Protein AF-W7YIX6-F1 (afdb_monomer_lite)

Foldseek 3Di:
DVVVVVVVVVVVVVVVVVVVVVPPDPVDPDQLLVVLCVVAPVVQEDQCCHDQDGHLVVVCVVCVPPLVVQLVCQQPNADPDPVHDGDDHDVVDDPVSSVSNSVVSNVD

Sequence (108 aa):
MMAERTARHGEMVRQATLEAQSGMGVQSDLPPGEALFKQYCTVCHRITERLVGPPVTEMIEVYADDFNGFKQWVRKPGRKRMDYPAMTGFPQLTDEELKDLGNYIFEQ

Organism: NCBI:txid869213

pLDDT: mean 89.85, std 12.14, range [48.09, 98.19]

Secondary structure (DSSP, 8-state):
-HHHHHHHHHHHHHHHHHHHHHT-----SS-HHHHHHHHHTTTT--SSS-SSS--HHHHHHHTTT-HHHHHHHHHS-----TTSPPPPP-TTS-HHHHHHHHHHHHT-

Radius of gyration: 20.97 Å; chains: 1; bounding box: 35×58×51 Å

InterPro domains:
  IPR009056 Cytochrome c-like domain [PF00034] (33-105)
  IPR009056 Cytochrome c-like domain [PS51007] (28-108)
  IPR036909 Cytochrome c-like domain superfamily [G3DSA:1.10.760.10] (2-108)
  IPR036909 Cytochrome c-like domain superfamily [SSF46626] (33-107)

Structure (mmCIF, N/CA/C/O backbone):
data_AF-W7YIX6-F1
#
_entry.id   AF-W7YIX6-F1
#
loop_
_atom_site.group_PDB
_atom_site.id
_atom_site.type_symbol
_atom_site.label_atom_id
_atom_site.label_alt_id
_atom_site.label_comp_id
_atom_site.label_asym_id
_atom_site.label_entity_id
_atom_site.label_seq_id
_atom_site.pdbx_PDB_ins_code
_atom_site.Cartn_x
_atom_site.Cartn_y
_atom_site.Cartn_z
_atom_site.occupancy
_atom_site.B_iso_or_equiv
_atom_site.auth_seq_id
_atom_site.auth_comp_id
_atom_site.auth_asym_id
_atom_site.auth_atom_id
_atom_site.pdbx_PDB_model_num
ATOM 1 N N . MET A 1 1 ? -12.186 40.870 36.848 1.00 70.50 1 MET A N 1
ATOM 2 C CA . MET A 1 1 ? -11.003 40.556 37.694 1.00 70.50 1 MET A CA 1
ATOM 3 C C . MET A 1 1 ? -10.141 39.463 37.055 1.00 70.50 1 MET A C 1
ATOM 5 O O . MET A 1 1 ? -10.603 38.817 36.122 1.00 70.50 1 MET A O 1
ATOM 9 N N . MET A 1 2 ? -8.891 39.252 37.499 1.00 72.62 2 MET A N 1
ATOM 10 C CA . MET A 1 2 ? -7.980 38.266 36.875 1.00 72.62 2 MET A CA 1
ATOM 11 C C . MET A 1 2 ? -8.537 36.834 36.898 1.00 72.62 2 MET A C 1
ATOM 13 O O . MET A 1 2 ? -8.437 36.134 35.896 1.00 72.62 2 MET A O 1
ATOM 17 N N . ALA A 1 3 ? -9.240 36.455 37.969 1.00 76.31 3 ALA A N 1
ATOM 18 C CA . ALA A 1 3 ? -9.897 35.151 38.094 1.00 76.31 3 ALA A CA 1
ATOM 19 C C . ALA A 1 3 ? -10.899 34.853 36.955 1.00 76.31 3 ALA A C 1
ATOM 21 O O . ALA A 1 3 ? -10.897 33.766 36.386 1.00 76.31 3 ALA A O 1
ATOM 22 N N . GLU A 1 4 ? -11.699 35.841 36.544 1.00 77.00 4 GLU A N 1
ATOM 23 C CA . GLU A 1 4 ? -12.685 35.691 35.459 1.00 77.00 4 GLU A CA 1
ATOM 24 C C . GLU A 1 4 ? -12.033 35.593 34.073 1.00 77.00 4 GLU A C 1
ATOM 26 O O . GLU A 1 4 ? -12.612 35.048 33.134 1.00 77.00 4 GLU A O 1
ATOM 31 N N . ARG A 1 5 ? -10.835 36.165 33.901 1.00 79.88 5 ARG A N 1
ATOM 32 C CA . ARG A 1 5 ? -10.077 36.049 32.645 1.00 79.88 5 ARG A CA 1
ATOM 33 C C . ARG A 1 5 ? -9.468 34.655 32.524 1.00 79.88 5 ARG A C 1
ATOM 35 O O . ARG A 1 5 ? -9.561 34.061 31.456 1.00 79.88 5 ARG A O 1
ATOM 42 N N . THR A 1 6 ? -8.939 34.118 33.622 1.00 86.31 6 THR A N 1
ATOM 43 C CA . THR A 1 6 ? -8.412 32.748 33.679 1.00 86.31 6 THR A CA 1
ATOM 44 C C . THR A 1 6 ? -9.506 31.712 33.429 1.00 86.31 6 THR A C 1
ATOM 46 O O . THR A 1 6 ? -9.300 30.799 32.635 1.00 86.31 6 THR A O 1
ATOM 49 N N . ALA A 1 7 ? -10.692 31.883 34.024 1.00 87.56 7 ALA A N 1
ATOM 50 C CA . ALA A 1 7 ? -11.822 30.978 33.807 1.00 87.56 7 ALA A CA 1
ATOM 51 C C . ALA A 1 7 ? -12.268 30.946 32.334 1.00 87.56 7 ALA A C 1
ATOM 53 O O . ALA A 1 7 ? -12.364 29.874 31.739 1.00 87.56 7 ALA A O 1
ATOM 54 N N . ARG A 1 8 ? -12.438 32.124 31.714 1.00 87.44 8 ARG A N 1
ATOM 55 C CA . ARG A 1 8 ? -12.791 32.233 30.287 1.00 87.44 8 ARG A CA 1
ATOM 56 C C . ARG A 1 8 ? -11.726 31.642 29.370 1.00 87.44 8 ARG A C 1
ATOM 58 O O . ARG A 1 8 ? -12.061 30.990 28.390 1.00 87.44 8 ARG A O 1
ATOM 65 N N . HIS A 1 9 ? -10.448 31.841 29.685 1.00 85.69 9 HIS A N 1
ATOM 66 C CA . HIS A 1 9 ? -9.367 31.243 28.906 1.00 85.69 9 HIS A CA 1
ATOM 67 C C . HIS A 1 9 ? -9.378 29.711 28.988 1.00 85.69 9 HIS A C 1
ATOM 69 O O . HIS A 1 9 ? -9.271 29.051 27.959 1.00 85.69 9 HIS A O 1
ATOM 75 N N . GLY A 1 10 ? -9.589 29.142 30.179 1.00 91.69 10 GLY A N 1
ATOM 76 C CA . GLY A 1 10 ? -9.691 27.691 30.353 1.00 91.69 10 GLY A CA 1
ATOM 77 C C . GLY A 1 10 ? -10.859 27.068 29.582 1.00 91.69 10 GLY A C 1
ATOM 78 O O . GLY A 1 10 ? -10.736 25.961 29.063 1.00 91.69 10 GLY A O 1
ATOM 79 N N . GLU A 1 11 ? -11.977 27.782 29.461 1.00 90.56 11 GLU A N 1
ATOM 80 C CA . GLU A 1 11 ? -13.125 27.342 28.666 1.00 90.56 11 GLU A CA 1
ATOM 81 C C . GLU A 1 11 ? -12.863 27.405 27.158 1.00 90.56 11 GLU A C 1
ATOM 83 O O . GLU A 1 11 ? -13.139 26.432 26.462 1.00 90.56 11 GLU A O 1
ATOM 88 N N . MET A 1 12 ? -12.232 28.477 26.669 1.00 88.38 12 MET A N 1
ATOM 89 C CA . MET A 1 12 ? -11.830 28.582 25.260 1.00 88.38 12 MET A CA 1
ATOM 90 C C . MET A 1 12 ? -10.838 27.484 24.859 1.00 88.38 12 MET A C 1
ATOM 92 O O . MET A 1 12 ? -10.974 26.893 23.792 1.00 88.38 12 MET A O 1
ATOM 96 N N . VAL A 1 13 ? -9.865 27.166 25.720 1.00 90.44 13 VAL A N 1
ATOM 97 C CA . VAL A 1 13 ? -8.899 26.082 25.468 1.00 90.44 13 VAL A CA 1
ATOM 98 C C . VAL A 1 13 ? -9.596 24.723 25.431 1.00 90.44 13 VAL A C 1
ATOM 100 O O . VAL A 1 13 ? -9.304 23.904 24.560 1.00 90.44 13 VAL A O 1
ATOM 103 N N . ARG A 1 14 ? -10.543 24.475 26.342 1.00 87.50 14 ARG A N 1
ATOM 104 C CA . ARG A 1 14 ? -11.329 23.235 26.350 1.00 87.50 14 ARG A CA 1
ATOM 105 C C . ARG A 1 14 ? -12.161 23.099 25.078 1.00 87.50 14 ARG A C 1
ATOM 107 O O . ARG A 1 14 ? -12.143 22.038 24.466 1.00 87.50 14 ARG A O 1
ATOM 114 N N . GLN A 1 15 ? -12.828 24.173 24.668 1.00 84.00 15 GLN A N 1
ATOM 115 C CA . GLN A 1 15 ? -13.645 24.201 23.460 1.00 84.00 15 GLN A CA 1
ATOM 116 C C . GLN A 1 15 ? -12.798 23.932 22.208 1.00 84.00 15 GLN A C 1
ATOM 118 O O . GLN A 1 15 ? -13.108 23.020 21.450 1.00 84.00 15 GLN A O 1
ATOM 123 N N . ALA A 1 16 ? -11.663 24.621 22.065 1.00 82.19 16 ALA A N 1
ATOM 124 C CA . ALA A 1 16 ? -10.723 24.392 20.969 1.00 82.19 16 ALA A CA 1
ATOM 125 C C . ALA A 1 16 ? -10.159 22.958 20.959 1.00 82.19 16 ALA A C 1
ATOM 127 O O . ALA A 1 16 ? -9.917 22.388 19.899 1.00 82.19 16 ALA A O 1
ATOM 128 N N . THR A 1 17 ? -9.973 22.347 22.133 1.00 81.38 17 THR A N 1
ATOM 129 C CA . THR A 1 17 ? -9.521 20.952 22.248 1.00 81.38 17 THR A CA 1
ATOM 130 C C . THR A 1 17 ? -10.599 19.971 21.779 1.00 81.38 17 THR A C 1
ATOM 132 O O . THR A 1 17 ? -10.287 19.021 21.064 1.00 81.38 17 THR A O 1
ATOM 135 N N . LEU A 1 18 ? -11.864 20.208 22.139 1.00 78.75 18 LEU A N 1
ATOM 136 C CA . LEU A 1 18 ? -13.001 19.404 21.679 1.00 78.75 18 LEU A CA 1
ATOM 137 C C . LEU A 1 18 ? -13.205 19.538 20.162 1.00 78.75 18 LEU A C 1
ATOM 139 O O . LEU A 1 18 ? -13.437 18.541 19.482 1.00 78.75 18 LEU A O 1
ATOM 143 N N . GLU A 1 19 ? -13.058 20.746 19.619 1.00 77.12 19 GLU A N 1
ATOM 144 C CA . GLU A 1 19 ? -13.134 21.018 18.179 1.00 77.12 19 GLU A CA 1
ATOM 145 C C . GLU A 1 19 ? -11.984 20.352 17.412 1.00 77.12 19 GLU A C 1
ATOM 147 O O . GLU A 1 19 ? -12.222 19.708 16.391 1.00 77.12 19 GLU A O 1
ATOM 152 N N . ALA A 1 20 ? -10.755 20.410 17.934 1.00 70.81 20 ALA A N 1
ATOM 153 C CA . ALA A 1 20 ? -9.610 19.718 17.346 1.00 70.81 20 ALA A CA 1
ATOM 154 C C . ALA A 1 20 ? -9.799 18.192 17.341 1.00 70.81 20 ALA A C 1
ATOM 156 O O . ALA A 1 20 ? -9.520 17.541 16.338 1.00 70.81 20 ALA A O 1
ATOM 157 N N . GLN A 1 21 ? -10.335 17.620 18.423 1.00 64.69 21 GLN A N 1
ATOM 158 C CA . GLN A 1 21 ? -10.656 16.190 18.492 1.00 64.69 21 GLN A CA 1
ATOM 159 C C . GLN A 1 21 ? -11.798 15.802 17.541 1.00 64.69 21 GLN A C 1
ATOM 161 O O . GLN A 1 21 ? -11.775 14.714 16.972 1.00 64.69 21 GLN A O 1
ATOM 166 N N . SER A 1 22 ? -12.757 16.704 17.317 1.00 60.69 22 SER A N 1
ATOM 167 C CA . SER A 1 22 ? -13.879 16.492 16.391 1.00 60.69 22 SER A CA 1
ATOM 168 C C . SER A 1 22 ? -13.479 16.649 14.916 1.00 60.69 22 SER A C 1
ATOM 170 O O . SER A 1 22 ? -14.139 16.095 14.043 1.00 60.69 22 SER A O 1
ATOM 172 N N . GLY A 1 23 ? -12.394 17.376 14.628 1.00 52.16 23 GLY A N 1
ATOM 173 C CA . GLY A 1 23 ? -11.865 17.607 13.278 1.00 52.16 23 GLY A CA 1
ATOM 174 C C . GLY A 1 23 ? -10.793 16.612 12.812 1.00 52.16 23 GLY A C 1
ATOM 175 O O . GLY A 1 23 ? -10.332 16.710 11.678 1.00 52.16 23 GLY A O 1
ATOM 176 N N . MET A 1 24 ? -10.379 15.660 13.657 1.00 48.09 24 MET A N 1
ATOM 177 C CA . MET A 1 24 ? -9.307 14.697 13.346 1.00 48.09 24 MET A CA 1
ATOM 178 C C . MET A 1 24 ? -9.784 13.393 12.686 1.00 48.09 24 MET A C 1
ATOM 180 O O . MET A 1 24 ? -8.974 12.505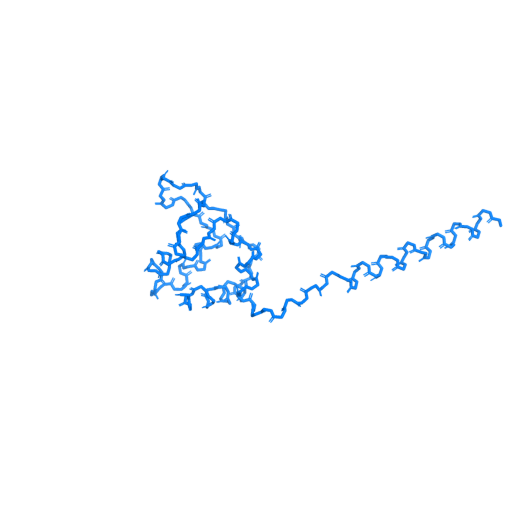 12.429 1.00 48.09 24 MET A O 1
ATOM 184 N N . GLY A 1 25 ? -11.070 13.278 12.361 1.00 52.00 25 GLY A N 1
ATOM 185 C CA . GLY A 1 25 ? -11.603 12.182 11.558 1.00 52.00 25 GLY A CA 1
ATOM 186 C C . GLY A 1 25 ? -11.860 12.624 10.124 1.00 52.00 25 GLY A C 1
ATOM 187 O O . GLY A 1 25 ? -13.017 12.782 9.748 1.00 52.00 25 GLY A O 1
ATOM 188 N N . VAL A 1 26 ? -10.817 12.803 9.304 1.00 50.34 26 VAL A N 1
ATOM 189 C CA . VAL A 1 26 ? -11.019 12.688 7.850 1.00 50.34 26 VAL A CA 1
ATOM 190 C C . VAL A 1 26 ? -11.310 11.217 7.598 1.00 50.34 26 VAL A C 1
ATOM 192 O O . VAL A 1 26 ? -10.407 10.410 7.393 1.00 50.34 26 VAL A O 1
ATOM 195 N N . GLN A 1 27 ? -12.583 10.853 7.698 1.00 51.78 27 GLN A N 1
ATOM 196 C CA . GLN A 1 27 ? -13.072 9.611 7.141 1.00 51.78 27 GLN A CA 1
ATOM 197 C C . GLN A 1 27 ? -12.911 9.785 5.632 1.00 51.78 27 GLN A C 1
ATOM 199 O O . GLN A 1 27 ? -13.630 10.560 5.007 1.00 51.78 27 GLN A O 1
ATOM 204 N N . SER A 1 28 ? -11.857 9.200 5.067 1.00 55.56 28 SER A N 1
ATOM 205 C CA . SER A 1 28 ? -11.676 9.226 3.625 1.00 55.56 28 SER A CA 1
ATOM 206 C C . SER A 1 28 ? -12.858 8.494 2.999 1.00 55.56 28 SER A C 1
ATOM 208 O O . SER A 1 28 ? -13.089 7.342 3.353 1.00 55.56 28 SER A O 1
ATOM 210 N N . ASP A 1 29 ? -13.536 9.100 2.024 1.00 74.06 29 ASP A N 1
ATOM 211 C CA . ASP A 1 29 ? -14.527 8.405 1.177 1.00 74.06 29 ASP A CA 1
ATOM 212 C C . ASP A 1 29 ? -13.904 7.262 0.345 1.00 74.06 29 ASP A C 1
ATOM 214 O O . ASP A 1 29 ? -14.578 6.584 -0.427 1.00 74.06 29 ASP A O 1
ATOM 218 N N . LEU A 1 30 ? -12.590 7.068 0.466 1.00 75.94 30 LEU A N 1
ATOM 219 C CA . LEU A 1 30 ? -11.842 6.025 -0.206 1.00 75.94 30 LEU A CA 1
ATOM 220 C C . LEU A 1 30 ? -12.087 4.662 0.451 1.00 75.94 30 LEU A C 1
ATOM 222 O O . LEU A 1 30 ? -12.168 4.581 1.682 1.00 75.94 30 LEU A O 1
ATOM 226 N N . PRO A 1 31 ? -12.107 3.578 -0.343 1.00 86.94 31 PRO A N 1
ATOM 227 C CA . PRO A 1 31 ? -12.065 2.224 0.186 1.00 86.94 31 PRO A CA 1
ATOM 228 C C . PRO A 1 31 ? -10.899 2.048 1.179 1.00 86.94 31 PRO A C 1
ATOM 230 O O . PRO A 1 31 ? -9.817 2.600 0.940 1.00 86.94 31 PRO A O 1
ATOM 233 N N . PRO A 1 32 ? -11.063 1.257 2.259 1.00 91.38 32 PRO A N 1
ATOM 234 C CA . PRO A 1 32 ? -10.054 1.129 3.315 1.00 91.38 32 PRO A CA 1
ATOM 235 C C . PRO A 1 32 ? -8.642 0.804 2.801 1.00 91.38 32 PRO A C 1
ATOM 237 O O . PRO A 1 32 ? -7.672 1.452 3.192 1.00 91.38 32 PRO A O 1
ATOM 240 N N . GLY A 1 33 ? -8.519 -0.136 1.858 1.00 95.81 33 GLY A N 1
ATOM 241 C CA . GLY A 1 33 ? -7.232 -0.514 1.264 1.00 95.81 33 GLY A CA 1
ATOM 242 C C . GLY A 1 33 ? -6.556 0.606 0.466 1.00 95.81 33 GLY A C 1
ATOM 243 O O . GLY A 1 33 ? -5.344 0.797 0.573 1.00 95.81 33 GLY A O 1
ATOM 244 N N . GLU A 1 34 ? -7.335 1.394 -0.280 1.00 96.19 34 GLU A N 1
ATOM 245 C CA . GLU A 1 34 ? -6.820 2.535 -1.045 1.00 96.19 34 GLU A CA 1
ATOM 246 C C . GLU A 1 34 ? -6.315 3.641 -0.112 1.00 96.19 34 GLU A C 1
ATOM 248 O O . GLU A 1 34 ? -5.246 4.218 -0.338 1.00 96.19 34 GLU A O 1
ATOM 253 N N . ALA A 1 35 ? -7.067 3.922 0.956 1.00 96.06 35 ALA A N 1
ATOM 254 C CA . ALA A 1 35 ? -6.684 4.901 1.965 1.00 96.06 35 ALA A CA 1
ATOM 255 C C . ALA A 1 35 ? -5.350 4.520 2.626 1.00 96.06 35 ALA A C 1
ATOM 257 O O . ALA A 1 35 ? -4.434 5.345 2.689 1.00 96.06 35 ALA A O 1
ATOM 258 N N . LEU A 1 36 ? -5.202 3.251 3.023 1.00 96.88 36 LEU A N 1
ATOM 259 C CA . LEU A 1 36 ? -3.963 2.712 3.589 1.00 96.88 36 LEU A CA 1
ATOM 260 C C . LEU A 1 36 ? -2.793 2.817 2.604 1.00 96.88 36 LEU A C 1
ATOM 262 O O . LEU A 1 36 ? -1.711 3.285 2.972 1.00 96.88 36 LEU A O 1
ATOM 266 N N . PHE A 1 37 ? -2.999 2.439 1.339 1.00 97.38 37 PHE A N 1
ATOM 267 C CA . PHE A 1 37 ? -1.955 2.525 0.319 1.00 97.38 37 PHE A CA 1
ATOM 268 C C . PHE A 1 37 ? -1.487 3.970 0.108 1.00 97.38 37 PHE A C 1
ATOM 270 O O . PHE A 1 37 ? -0.283 4.251 0.083 1.00 97.38 37 PHE A O 1
ATOM 277 N N . LYS A 1 38 ? -2.429 4.915 0.012 1.00 96.38 38 LYS A N 1
ATOM 278 C CA . LYS A 1 38 ? -2.124 6.345 -0.112 1.00 96.38 38 LYS A CA 1
ATOM 279 C C . LYS A 1 38 ? -1.361 6.869 1.094 1.00 96.38 38 LYS A C 1
ATOM 281 O O . LYS A 1 38 ? -0.357 7.552 0.904 1.00 96.38 38 LYS A O 1
ATOM 286 N N . GLN A 1 39 ? -1.795 6.514 2.299 1.00 96.06 39 GLN A N 1
ATOM 287 C CA . GLN A 1 39 ? -1.196 6.982 3.543 1.00 96.06 39 GLN A CA 1
ATOM 288 C C . GLN A 1 39 ? 0.234 6.467 3.750 1.00 96.06 39 GLN A C 1
ATOM 290 O O . GLN A 1 39 ? 1.089 7.224 4.209 1.00 96.06 39 GLN A O 1
ATOM 295 N N . TYR A 1 40 ? 0.502 5.201 3.419 1.00 96.81 40 TYR A N 1
ATOM 296 C CA . TYR A 1 40 ? 1.741 4.534 3.829 1.00 96.81 40 TYR A CA 1
ATOM 297 C C . TYR A 1 40 ? 2.700 4.183 2.688 1.00 96.81 40 TYR A C 1
ATOM 299 O O . TYR A 1 40 ? 3.906 4.082 2.919 1.00 96.81 40 TYR A O 1
ATOM 307 N N . CYS A 1 41 ? 2.210 3.981 1.464 1.00 97.25 41 CYS A N 1
ATOM 308 C CA . CYS A 1 41 ? 2.987 3.317 0.413 1.00 97.25 41 CYS A CA 1
ATOM 309 C C . CYS A 1 41 ? 3.412 4.264 -0.717 1.00 97.25 41 CYS A C 1
ATOM 311 O O . CYS A 1 41 ? 4.519 4.136 -1.246 1.00 97.25 41 CYS A O 1
ATOM 313 N N . THR A 1 42 ? 2.565 5.236 -1.074 1.00 97.38 42 THR A N 1
ATOM 314 C CA . THR A 1 42 ? 2.741 6.068 -2.286 1.00 97.38 42 THR A CA 1
ATOM 315 C C . THR A 1 42 ? 3.956 6.996 -2.277 1.00 97.38 42 THR A C 1
ATOM 317 O O . THR A 1 42 ? 4.385 7.456 -3.337 1.00 97.38 42 THR A O 1
ATOM 320 N N . VAL A 1 43 ? 4.531 7.260 -1.101 1.00 96.81 43 VAL A N 1
ATOM 321 C CA . VAL A 1 43 ? 5.787 8.013 -0.960 1.00 96.81 43 VAL A CA 1
ATOM 322 C C . VAL A 1 43 ? 6.952 7.263 -1.610 1.00 96.81 43 VAL A C 1
ATOM 324 O O . VAL A 1 43 ? 7.845 7.887 -2.178 1.00 96.81 43 VAL A O 1
ATOM 327 N N . CYS A 1 44 ? 6.936 5.929 -1.552 1.00 97.44 44 CYS A N 1
ATOM 328 C CA . CYS A 1 44 ? 8.037 5.096 -2.028 1.00 97.44 44 CYS A CA 1
ATOM 329 C C . CYS A 1 44 ? 7.684 4.279 -3.272 1.00 97.44 44 CYS A C 1
ATOM 331 O O . CYS A 1 44 ? 8.576 3.998 -4.074 1.00 97.44 44 CYS A O 1
ATOM 333 N N . HIS A 1 45 ? 6.419 3.893 -3.429 1.00 97.69 45 HIS A N 1
ATOM 334 C CA . HIS A 1 45 ? 5.960 2.988 -4.476 1.00 97.69 45 HIS A CA 1
ATOM 335 C C . HIS A 1 45 ? 4.986 3.665 -5.437 1.00 97.69 45 HIS A C 1
ATOM 337 O O . HIS A 1 45 ? 4.093 4.417 -5.039 1.00 97.69 45 HIS A O 1
ATOM 343 N N . ARG A 1 46 ? 5.136 3.334 -6.717 1.00 97.56 46 ARG A N 1
ATOM 344 C CA . ARG A 1 46 ? 4.162 3.605 -7.776 1.00 97.56 46 ARG A CA 1
ATOM 345 C C . ARG A 1 46 ? 3.646 2.279 -8.311 1.00 97.56 46 ARG A C 1
ATOM 347 O O . ARG A 1 46 ? 4.288 1.251 -8.115 1.00 97.56 46 ARG A O 1
ATOM 354 N N . ILE A 1 47 ? 2.495 2.303 -8.979 1.00 96.19 47 ILE A N 1
ATOM 355 C CA . ILE A 1 47 ? 1.876 1.070 -9.476 1.00 96.19 47 ILE A CA 1
ATOM 356 C C . ILE A 1 47 ? 2.775 0.405 -10.523 1.00 96.19 47 ILE A C 1
ATOM 358 O O . ILE A 1 47 ? 3.206 -0.724 -10.317 1.00 96.19 47 ILE A O 1
ATOM 362 N N . THR A 1 48 ? 3.139 1.133 -11.580 1.00 96.62 48 THR A N 1
ATOM 363 C CA . THR A 1 48 ? 3.807 0.573 -12.768 1.00 96.62 48 THR A CA 1
ATOM 364 C C . THR A 1 48 ? 5.252 1.029 -12.966 1.00 96.62 48 THR A C 1
ATOM 366 O O . THR A 1 48 ? 5.918 0.570 -13.889 1.00 96.62 48 THR A O 1
ATOM 369 N N . GLU A 1 49 ? 5.752 1.948 -12.142 1.00 96.75 49 GLU A N 1
ATOM 370 C CA . GLU A 1 49 ? 7.070 2.561 -12.327 1.00 96.75 49 GLU A CA 1
ATOM 371 C C . GLU A 1 49 ? 7.929 2.489 -11.064 1.00 96.75 49 GLU A C 1
ATOM 373 O O . GLU A 1 49 ? 7.446 2.386 -9.934 1.00 96.75 49 GLU A O 1
ATOM 378 N N . ARG A 1 50 ? 9.245 2.541 -11.264 1.00 96.44 50 ARG A N 1
ATOM 379 C CA . ARG A 1 50 ? 10.205 2.649 -10.170 1.00 96.44 50 ARG A CA 1
ATOM 380 C C . ARG A 1 50 ? 10.170 4.068 -9.605 1.00 96.44 50 ARG A C 1
ATOM 382 O O . ARG A 1 50 ? 10.266 5.029 -10.360 1.00 96.44 50 ARG A O 1
ATOM 389 N N . LEU A 1 51 ? 10.141 4.183 -8.277 1.00 96.56 51 LEU A N 1
ATOM 390 C CA . LEU A 1 51 ? 10.301 5.457 -7.570 1.00 96.56 51 LEU A CA 1
ATOM 391 C C . LEU A 1 51 ? 11.455 5.364 -6.564 1.00 96.56 51 LEU A C 1
ATOM 393 O O . LEU A 1 51 ? 12.612 5.560 -6.928 1.00 96.56 51 LEU A O 1
ATOM 397 N N . VAL A 1 52 ? 11.155 5.013 -5.313 1.00 96.62 52 VAL A N 1
ATOM 398 C CA . VAL A 1 52 ? 12.156 4.652 -4.299 1.00 96.62 52 VAL A CA 1
ATOM 399 C C . VAL A 1 52 ? 12.204 3.138 -4.177 1.00 96.62 52 VAL A C 1
ATOM 401 O O . VAL A 1 52 ? 13.280 2.547 -4.201 1.00 96.62 52 VAL A O 1
ATOM 404 N N . GLY A 1 53 ? 11.028 2.523 -4.065 1.00 95.88 53 GLY A N 1
ATOM 405 C CA . GLY A 1 53 ? 10.817 1.090 -4.172 1.00 95.88 53 GLY A CA 1
ATOM 406 C C . GLY A 1 53 ? 10.503 0.656 -5.608 1.00 95.88 53 GLY A C 1
ATOM 407 O O . GLY A 1 53 ? 10.380 1.495 -6.512 1.00 95.88 53 GLY A O 1
ATOM 408 N N . PRO A 1 54 ? 10.399 -0.662 -5.837 1.00 96.38 54 PRO A N 1
ATOM 409 C CA . PRO A 1 54 ? 9.955 -1.205 -7.115 1.00 96.38 54 PRO A CA 1
ATOM 410 C C . PRO A 1 54 ? 8.484 -0.862 -7.416 1.00 96.38 54 PRO A C 1
ATOM 412 O O . PRO A 1 54 ? 7.740 -0.515 -6.488 1.00 96.38 54 PRO A O 1
ATOM 415 N N . PRO A 1 55 ? 8.062 -0.998 -8.686 1.00 97.19 55 PRO A N 1
ATOM 416 C CA . PRO A 1 55 ? 6.653 -1.033 -9.057 1.00 97.19 55 PRO A CA 1
ATOM 417 C C . PRO A 1 55 ? 5.869 -2.027 -8.195 1.00 97.19 55 PRO A C 1
ATOM 419 O O . PRO A 1 55 ? 6.361 -3.111 -7.871 1.00 97.19 55 PRO A O 1
ATOM 422 N N . VAL A 1 56 ? 4.639 -1.670 -7.838 1.00 96.44 56 VAL A N 1
ATOM 423 C CA . VAL A 1 56 ? 3.740 -2.564 -7.096 1.00 96.44 56 VAL A CA 1
ATOM 424 C C . VAL A 1 56 ? 3.367 -3.791 -7.930 1.00 96.44 56 VAL A C 1
ATOM 426 O O . VAL A 1 56 ? 3.238 -4.873 -7.366 1.00 96.44 56 VAL A O 1
ATOM 429 N N . THR A 1 57 ? 3.289 -3.670 -9.257 1.00 96.06 57 THR A N 1
ATOM 430 C CA . THR A 1 57 ? 3.016 -4.806 -10.155 1.00 96.06 57 THR A CA 1
ATOM 431 C C . THR A 1 57 ? 4.012 -5.955 -9.987 1.00 96.06 57 THR A C 1
ATOM 433 O O . THR A 1 57 ? 3.615 -7.113 -9.945 1.00 96.06 57 THR A O 1
ATOM 436 N N . GLU A 1 58 ? 5.295 -5.664 -9.765 1.00 94.12 58 GLU A N 1
ATOM 437 C CA . GLU A 1 58 ? 6.285 -6.715 -9.493 1.00 94.12 58 GLU A CA 1
ATOM 438 C C . GLU A 1 58 ? 6.026 -7.428 -8.158 1.00 94.12 58 GLU A C 1
ATOM 440 O O . GLU A 1 58 ? 6.331 -8.608 -7.993 1.00 94.12 58 GLU A O 1
ATOM 445 N N . MET A 1 59 ? 5.489 -6.714 -7.167 1.00 92.25 59 MET A N 1
ATOM 446 C CA . MET A 1 59 ? 5.117 -7.308 -5.887 1.00 92.25 59 MET A CA 1
ATOM 447 C C . MET A 1 59 ? 3.898 -8.228 -6.045 1.00 92.25 59 MET A C 1
ATOM 449 O O . MET A 1 59 ? 3.886 -9.302 -5.444 1.00 92.25 59 MET A O 1
ATOM 453 N N . ILE A 1 60 ? 2.916 -7.829 -6.862 1.00 94.12 60 ILE A N 1
ATOM 454 C CA . ILE A 1 60 ? 1.747 -8.649 -7.216 1.00 94.12 60 ILE A CA 1
ATOM 455 C C . ILE A 1 60 ? 2.211 -9.977 -7.821 1.00 94.12 60 ILE A C 1
ATOM 457 O O . ILE A 1 60 ? 1.785 -11.032 -7.364 1.00 94.12 60 ILE A O 1
ATOM 461 N N . GLU A 1 61 ? 3.154 -9.944 -8.765 1.00 93.75 61 GLU A N 1
ATOM 462 C CA . GLU A 1 61 ? 3.723 -11.154 -9.375 1.00 93.75 61 GLU A CA 1
ATOM 463 C C . GLU A 1 61 ? 4.432 -12.059 -8.354 1.00 93.75 61 GLU A C 1
ATOM 465 O O . GLU A 1 61 ? 4.253 -13.274 -8.364 1.00 93.75 61 GLU A O 1
ATOM 470 N N . VAL A 1 62 ? 5.223 -11.482 -7.441 1.00 94.12 62 VAL A N 1
ATOM 471 C CA . VAL A 1 62 ? 5.980 -12.249 -6.431 1.00 94.12 62 VAL A CA 1
ATOM 472 C C . VAL A 1 62 ? 5.069 -12.980 -5.440 1.00 94.12 62 VAL A C 1
ATOM 474 O O . VAL A 1 62 ? 5.456 -14.036 -4.940 1.00 94.12 62 VAL A O 1
ATOM 477 N N . TYR A 1 63 ? 3.897 -12.422 -5.131 1.00 96.19 63 TYR A N 1
ATOM 478 C CA . TYR A 1 63 ? 2.986 -12.943 -4.106 1.00 96.19 63 TYR A CA 1
ATOM 479 C C . TYR A 1 63 ? 1.625 -13.386 -4.659 1.00 96.19 63 TYR A C 1
ATOM 481 O O . TYR A 1 63 ? 0.693 -13.544 -3.872 1.00 96.19 63 TYR A O 1
ATOM 489 N N . ALA A 1 64 ? 1.502 -13.605 -5.972 1.00 93.50 64 ALA A N 1
ATOM 490 C CA . ALA A 1 64 ? 0.237 -13.925 -6.644 1.00 93.50 64 ALA A CA 1
ATOM 491 C C . ALA A 1 64 ? -0.543 -15.065 -5.962 1.00 93.50 64 ALA A C 1
ATOM 493 O O . ALA A 1 64 ? -1.753 -14.964 -5.775 1.00 93.50 64 ALA A O 1
ATOM 494 N N . ASP A 1 65 ? 0.172 -16.096 -5.504 1.00 95.31 65 ASP A N 1
ATOM 495 C CA . ASP A 1 65 ? -0.398 -17.264 -4.823 1.00 95.31 65 ASP A CA 1
ATOM 496 C C . ASP A 1 65 ? -0.096 -17.302 -3.309 1.00 95.31 65 ASP A C 1
ATOM 498 O O . ASP A 1 65 ? -0.394 -18.287 -2.632 1.00 95.31 65 ASP A O 1
ATOM 502 N N . ASP A 1 66 ? 0.508 -16.246 -2.750 1.00 97.00 66 ASP A N 1
ATOM 503 C CA . ASP A 1 66 ? 0.939 -16.193 -1.347 1.00 97.00 66 ASP A CA 1
ATOM 504 C C . ASP A 1 66 ? 0.540 -14.879 -0.662 1.00 97.00 66 ASP A C 1
ATOM 506 O O . ASP A 1 66 ? 1.362 -14.063 -0.228 1.00 97.00 66 ASP A O 1
ATOM 510 N N . PHE A 1 67 ? -0.772 -14.696 -0.512 1.00 96.75 67 PHE A N 1
ATOM 511 C CA . PHE A 1 67 ? -1.335 -13.534 0.175 1.00 96.75 67 PHE A CA 1
ATOM 512 C C . PHE A 1 67 ? -0.861 -13.421 1.636 1.00 96.75 67 PHE A C 1
ATOM 514 O O . PHE A 1 67 ? -0.684 -12.325 2.172 1.00 96.75 67 PHE A O 1
ATOM 521 N N . ASN A 1 68 ? -0.622 -14.551 2.311 1.00 97.75 68 ASN A N 1
ATOM 522 C CA . ASN A 1 68 ? -0.104 -14.538 3.679 1.00 97.75 68 ASN A CA 1
ATOM 523 C C . ASN A 1 68 ? 1.364 -14.092 3.726 1.00 97.75 68 ASN A C 1
ATOM 525 O O . ASN A 1 68 ? 1.731 -13.328 4.623 1.00 97.75 68 ASN A O 1
ATOM 529 N N . GLY A 1 69 ? 2.184 -14.516 2.765 1.00 97.50 69 GLY A N 1
ATOM 530 C CA . GLY A 1 69 ? 3.548 -14.034 2.575 1.00 97.50 69 GLY A CA 1
ATOM 531 C C . GLY A 1 69 ? 3.597 -12.540 2.282 1.00 97.50 69 GLY A C 1
ATOM 532 O O . GLY A 1 69 ? 4.408 -11.839 2.888 1.00 97.50 69 GLY A O 1
ATOM 533 N N . PHE A 1 70 ? 2.673 -12.023 1.465 1.00 97.50 70 PHE A N 1
ATOM 534 C CA . PHE A 1 70 ? 2.508 -10.580 1.263 1.00 97.50 70 PHE A CA 1
ATOM 535 C C . PHE A 1 70 ? 2.278 -9.848 2.596 1.00 97.50 70 PHE A C 1
ATOM 537 O O . PHE A 1 70 ? 3.029 -8.929 2.934 1.00 97.50 70 PHE A O 1
ATOM 544 N N . LYS A 1 71 ? 1.300 -10.285 3.405 1.00 97.94 71 LYS A N 1
ATOM 545 C CA . LYS A 1 71 ? 1.010 -9.646 4.702 1.00 97.94 71 LYS A CA 1
ATOM 546 C C . LYS A 1 71 ? 2.218 -9.673 5.642 1.00 97.94 71 LYS A C 1
ATOM 548 O O . LYS A 1 71 ? 2.523 -8.673 6.293 1.00 97.94 71 LYS A O 1
ATOM 553 N N . GLN A 1 72 ? 2.931 -10.799 5.705 1.00 97.94 72 GLN A N 1
ATOM 554 C CA . GLN A 1 72 ? 4.147 -10.921 6.516 1.00 97.94 72 GLN A CA 1
ATOM 555 C C . GLN A 1 72 ? 5.257 -9.987 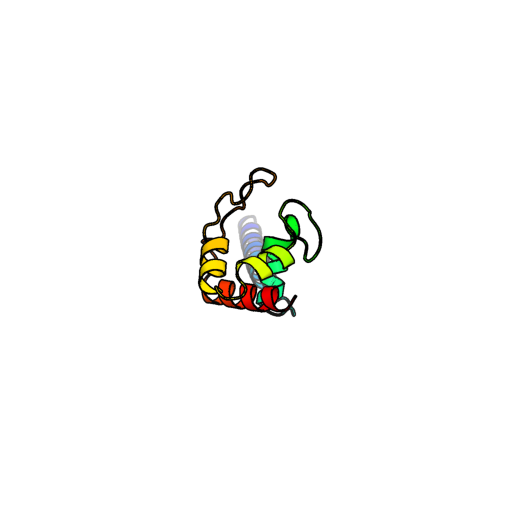6.025 1.00 97.94 72 GLN A C 1
ATOM 557 O O . GLN A 1 72 ? 5.921 -9.344 6.842 1.00 97.94 72 GLN A O 1
ATOM 562 N N . TRP A 1 73 ? 5.422 -9.866 4.706 1.00 97.44 73 TRP A N 1
ATOM 563 C CA . TRP A 1 73 ? 6.390 -8.961 4.101 1.00 97.44 73 TRP A CA 1
ATOM 564 C C . TRP A 1 73 ? 6.086 -7.501 4.429 1.00 97.44 73 TRP A C 1
ATOM 566 O O . TRP A 1 73 ? 6.989 -6.793 4.854 1.00 97.44 73 TRP A O 1
ATOM 576 N N . VAL A 1 74 ? 4.836 -7.045 4.318 1.00 97.56 74 VAL A N 1
ATOM 577 C CA . VAL A 1 74 ? 4.467 -5.664 4.689 1.00 97.56 74 VAL A CA 1
ATOM 578 C C . VAL A 1 74 ? 4.705 -5.405 6.182 1.00 97.56 74 VAL A C 1
ATOM 580 O O . VAL A 1 74 ? 5.228 -4.355 6.564 1.00 97.56 74 VAL A O 1
ATOM 583 N N . ARG A 1 75 ? 4.384 -6.377 7.047 1.00 97.81 75 ARG A N 1
ATOM 584 C CA . ARG A 1 75 ? 4.562 -6.247 8.501 1.00 97.81 75 ARG A CA 1
ATOM 585 C C . ARG A 1 75 ? 6.040 -6.139 8.892 1.00 97.81 75 ARG A C 1
ATOM 587 O O . ARG A 1 75 ? 6.394 -5.326 9.746 1.00 97.81 75 ARG A O 1
ATOM 594 N N . LYS A 1 76 ? 6.906 -6.955 8.284 1.00 97.56 76 LYS A N 1
ATOM 595 C CA . LYS A 1 76 ? 8.341 -7.014 8.594 1.00 97.56 76 LYS A CA 1
ATOM 596 C C . LYS A 1 76 ? 9.169 -7.357 7.344 1.00 97.56 76 LYS A C 1
ATOM 598 O O . LYS A 1 76 ? 9.647 -8.487 7.212 1.00 97.56 76 LYS A O 1
ATOM 603 N N . PRO A 1 77 ? 9.375 -6.391 6.439 1.00 95.44 77 PRO A N 1
ATOM 604 C CA . PRO A 1 77 ? 10.155 -6.604 5.239 1.00 95.44 77 PRO A CA 1
ATOM 605 C C . PRO A 1 77 ? 11.641 -6.676 5.577 1.00 95.44 77 PRO A C 1
ATOM 607 O O . PRO A 1 77 ? 12.113 -6.209 6.617 1.00 95.44 77 PRO A O 1
ATOM 610 N N . GLY A 1 78 ? 12.391 -7.264 4.655 1.00 89.19 78 GLY A N 1
ATOM 611 C CA . GLY A 1 78 ? 13.845 -7.215 4.646 1.00 89.19 78 GLY A CA 1
ATOM 612 C C . GLY A 1 78 ? 14.365 -6.462 3.427 1.00 89.19 78 GLY A C 1
ATOM 613 O O . GLY A 1 78 ? 13.646 -5.735 2.739 1.00 89.19 78 GLY A O 1
ATOM 614 N N . ARG A 1 79 ? 15.634 -6.699 3.101 1.00 91.06 79 ARG A N 1
ATOM 615 C CA . ARG A 1 79 ? 16.207 -6.290 1.819 1.00 91.06 79 ARG A CA 1
ATOM 616 C C . ARG A 1 79 ? 16.146 -7.467 0.848 1.00 91.06 79 ARG A C 1
ATOM 618 O O . ARG A 1 79 ? 16.924 -8.404 0.981 1.00 91.06 79 ARG A O 1
ATOM 625 N N . LYS A 1 80 ? 15.225 -7.419 -0.121 1.00 90.00 80 LYS A N 1
ATOM 626 C CA . LYS A 1 80 ? 15.118 -8.446 -1.178 1.00 90.00 80 LYS A CA 1
ATOM 627 C C . LYS A 1 80 ? 16.110 -8.207 -2.323 1.00 90.00 80 LYS A C 1
ATOM 629 O O . LYS A 1 80 ? 16.533 -9.15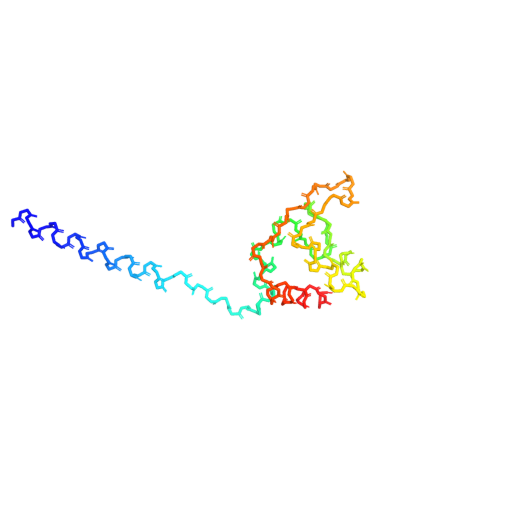7 -2.968 1.00 90.00 80 LYS A O 1
ATOM 634 N N . ARG A 1 81 ? 16.476 -6.946 -2.576 1.00 89.69 81 ARG A N 1
ATOM 635 C CA . ARG A 1 81 ? 17.319 -6.530 -3.704 1.00 89.69 81 ARG A CA 1
ATOM 636 C C . ARG A 1 81 ? 18.345 -5.493 -3.256 1.00 89.69 81 ARG A C 1
ATOM 638 O O . ARG A 1 81 ? 18.050 -4.684 -2.380 1.00 89.69 81 ARG A O 1
ATOM 645 N N . MET A 1 82 ? 19.543 -5.536 -3.834 1.00 94.06 82 MET A N 1
ATOM 646 C CA . MET A 1 82 ? 20.657 -4.663 -3.436 1.00 94.06 82 MET A CA 1
ATOM 647 C C . MET A 1 82 ? 20.619 -3.284 -4.100 1.00 94.06 82 MET A C 1
ATOM 649 O O . MET A 1 82 ? 21.220 -2.349 -3.580 1.00 94.06 82 MET A O 1
ATOM 653 N N . ASP A 1 83 ? 19.901 -3.149 -5.213 1.00 95.06 83 ASP A N 1
ATOM 654 C CA . ASP A 1 83 ? 19.713 -1.900 -5.954 1.00 95.06 83 ASP A CA 1
ATOM 655 C C . ASP A 1 83 ? 18.549 -1.044 -5.416 1.00 95.06 83 ASP A C 1
ATOM 657 O O . ASP A 1 83 ? 18.285 0.038 -5.942 1.00 95.06 83 ASP A O 1
ATOM 661 N N . TYR A 1 84 ? 17.871 -1.506 -4.360 1.00 94.38 84 TYR A N 1
ATOM 662 C CA . TYR A 1 84 ? 16.820 -0.787 -3.643 1.00 94.38 84 TYR A CA 1
ATOM 663 C C . TYR A 1 84 ? 17.201 -0.581 -2.168 1.00 94.38 84 TYR A C 1
ATOM 665 O O . TYR A 1 84 ? 17.891 -1.420 -1.572 1.00 94.38 84 TYR A O 1
ATOM 673 N N . PRO A 1 85 ? 16.733 0.508 -1.530 1.00 93.94 85 PRO A N 1
ATOM 674 C CA . PRO A 1 85 ? 16.830 0.634 -0.083 1.00 93.94 85 PRO A CA 1
ATOM 675 C C . PRO A 1 85 ? 16.042 -0.486 0.616 1.00 93.94 85 PRO A C 1
ATOM 677 O O . PRO A 1 85 ? 15.171 -1.132 0.034 1.00 93.94 85 PRO A O 1
ATOM 680 N N . ALA A 1 86 ? 16.353 -0.728 1.891 1.00 95.44 86 ALA A N 1
ATOM 681 C CA . ALA A 1 86 ? 15.542 -1.641 2.693 1.00 95.44 86 ALA A CA 1
ATOM 682 C C . ALA A 1 86 ? 14.173 -0.995 2.958 1.00 95.44 86 ALA A C 1
ATOM 684 O O . ALA A 1 86 ? 14.115 0.161 3.379 1.00 95.44 86 ALA A O 1
ATOM 685 N N . MET A 1 87 ? 13.090 -1.732 2.705 1.00 95.69 87 MET A N 1
ATOM 686 C CA . MET A 1 87 ? 11.731 -1.267 2.986 1.00 95.69 87 MET A CA 1
ATOM 687 C C . MET A 1 87 ? 11.511 -1.199 4.504 1.00 95.69 87 MET A C 1
ATOM 689 O O . MET A 1 87 ? 12.008 -2.047 5.246 1.00 95.69 87 MET A O 1
ATOM 693 N N . THR A 1 88 ? 10.779 -0.191 4.973 1.00 94.56 88 THR A N 1
ATOM 694 C CA . THR A 1 88 ? 10.358 -0.093 6.377 1.00 94.56 88 THR A CA 1
ATOM 695 C C . THR A 1 88 ? 9.176 -1.019 6.637 1.00 94.56 88 THR A C 1
ATOM 697 O O . THR A 1 88 ? 8.296 -1.145 5.789 1.00 94.56 88 THR A O 1
ATOM 700 N N . GLY A 1 89 ? 9.134 -1.653 7.808 1.00 97.00 89 GLY A N 1
ATOM 701 C CA . GLY A 1 89 ? 7.987 -2.472 8.206 1.00 97.00 89 GLY A CA 1
ATOM 702 C C . GLY A 1 89 ? 6.843 -1.667 8.794 1.00 97.00 89 GLY A C 1
ATOM 703 O O . GLY A 1 89 ? 7.062 -0.600 9.366 1.00 97.00 89 GLY A O 1
ATOM 704 N N . PHE A 1 90 ? 5.643 -2.234 8.697 1.00 97.69 90 PHE A N 1
ATOM 705 C CA . PHE A 1 90 ? 4.414 -1.665 9.242 1.00 97.69 90 PHE A CA 1
ATOM 706 C C . PHE A 1 90 ? 3.800 -2.592 10.313 1.00 97.69 90 PHE A C 1
ATOM 708 O O . PHE A 1 90 ? 2.704 -3.121 10.121 1.00 97.69 90 PHE A O 1
ATOM 715 N N . PRO A 1 91 ? 4.492 -2.846 11.447 1.00 97.75 91 PRO A N 1
ATOM 716 C CA . PRO A 1 91 ? 4.005 -3.746 12.496 1.00 97.75 91 PRO A CA 1
ATOM 717 C C . PRO A 1 91 ? 2.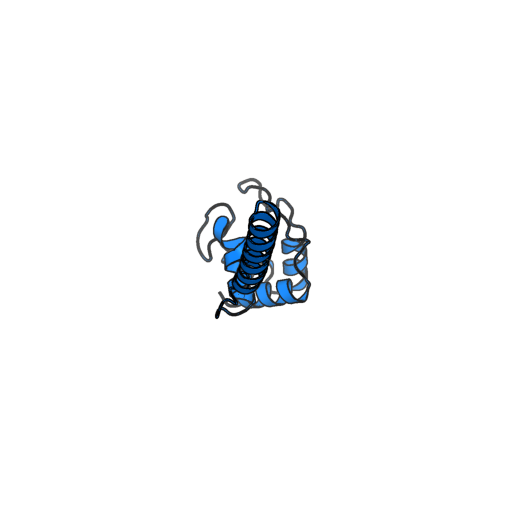743 -3.243 13.205 1.00 97.75 91 PRO A C 1
ATOM 719 O O . PRO A 1 91 ? 2.071 -4.037 13.859 1.00 97.75 91 PRO A 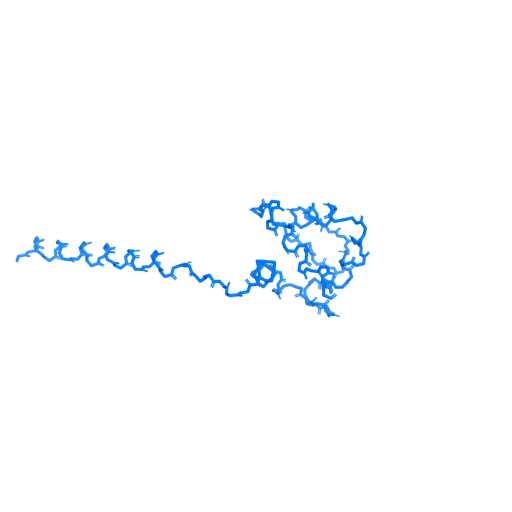O 1
ATOM 722 N N . GLN A 1 92 ? 2.434 -1.952 13.085 1.00 97.25 92 GLN A N 1
ATOM 723 C CA . GLN A 1 92 ? 1.243 -1.328 13.650 1.00 97.25 92 GLN A CA 1
ATOM 724 C C . GLN A 1 92 ? -0.044 -1.678 12.898 1.00 97.25 92 GLN A C 1
ATOM 726 O O . GLN A 1 92 ? -1.108 -1.561 13.493 1.00 97.25 92 GLN A O 1
ATOM 731 N N . LEU A 1 93 ? 0.041 -2.097 11.627 1.00 97.19 93 LEU A N 1
ATOM 732 C CA . LEU A 1 93 ? -1.148 -2.479 10.869 1.00 97.19 93 LEU A CA 1
ATOM 733 C C . LEU A 1 93 ? -1.726 -3.781 11.429 1.00 97.19 93 LEU A C 1
ATOM 735 O O . LEU A 1 93 ? -1.012 -4.756 11.702 1.00 97.19 93 LEU A O 1
ATOM 739 N N . THR A 1 94 ? -3.035 -3.787 11.611 1.00 97.88 94 THR A N 1
ATOM 740 C CA . THR A 1 94 ? -3.819 -4.958 11.990 1.00 97.88 94 THR A CA 1
ATOM 741 C C . THR A 1 94 ? -3.910 -5.947 10.829 1.00 97.88 94 THR A C 1
ATOM 743 O O . THR A 1 94 ? -3.614 -5.629 9.677 1.00 97.88 94 THR A O 1
ATOM 746 N N . ASP A 1 95 ? -4.313 -7.183 11.116 1.00 97.81 95 ASP A N 1
ATOM 747 C CA . ASP A 1 95 ? -4.468 -8.193 10.065 1.00 97.81 95 ASP A CA 1
ATOM 748 C C . ASP A 1 95 ? -5.607 -7.866 9.089 1.00 97.81 95 ASP A C 1
ATOM 750 O O . ASP A 1 95 ? -5.535 -8.261 7.924 1.00 97.81 95 ASP A O 1
ATOM 754 N N . GLU A 1 96 ? -6.626 -7.135 9.548 1.00 97.62 96 GLU A N 1
ATOM 755 C CA . GLU A 1 96 ? -7.714 -6.631 8.710 1.00 97.62 96 GLU A CA 1
ATOM 756 C C . GLU A 1 96 ? -7.221 -5.522 7.776 1.00 97.62 96 GLU A C 1
ATOM 758 O O . GLU A 1 96 ? -7.385 -5.641 6.567 1.00 97.62 96 GLU A O 1
ATOM 763 N N . GLU A 1 97 ? -6.491 -4.530 8.292 1.00 97.94 97 GLU A N 1
ATOM 764 C CA . GLU A 1 97 ? -5.882 -3.481 7.460 1.00 97.94 97 GLU A CA 1
ATOM 765 C C . GLU A 1 97 ? -4.906 -4.061 6.429 1.00 97.94 97 GLU A C 1
ATOM 767 O O . GLU A 1 97 ? -4.903 -3.652 5.271 1.00 97.94 97 GLU A O 1
ATOM 772 N N . LEU A 1 98 ? -4.096 -5.055 6.811 1.00 98.19 98 LEU A N 1
ATOM 773 C CA . LEU A 1 98 ? -3.203 -5.744 5.875 1.00 98.19 98 LEU A CA 1
ATOM 774 C C . LEU A 1 98 ? -3.974 -6.525 4.805 1.00 98.19 98 LEU A C 1
ATOM 776 O O . LEU A 1 98 ? -3.514 -6.615 3.666 1.00 98.19 98 LEU A O 1
ATOM 780 N N . LYS A 1 99 ? -5.130 -7.099 5.155 1.00 97.81 99 LYS A N 1
ATOM 781 C CA . LYS A 1 99 ? -6.013 -7.763 4.194 1.00 97.81 99 LYS A CA 1
ATOM 782 C C . LYS A 1 99 ? -6.628 -6.749 3.231 1.00 97.81 99 LYS A C 1
ATOM 784 O O . LYS A 1 99 ? -6.592 -6.986 2.030 1.00 97.81 99 LYS A O 1
ATOM 789 N N . ASP A 1 100 ? -7.146 -5.632 3.723 1.00 97.94 100 ASP A N 1
ATOM 790 C CA . ASP A 1 100 ? -7.773 -4.618 2.874 1.00 97.94 100 ASP A CA 1
ATOM 791 C C . ASP A 1 100 ? -6.750 -3.932 1.963 1.00 97.94 100 ASP A C 1
ATOM 793 O O . ASP A 1 100 ? -7.001 -3.761 0.770 1.00 97.94 100 ASP A O 1
ATOM 797 N N . LEU A 1 101 ? -5.559 -3.626 2.491 1.00 97.81 101 LEU A N 1
ATOM 798 C CA . LEU A 1 101 ? -4.420 -3.150 1.706 1.00 97.81 101 LEU A CA 1
ATOM 799 C C . LEU A 1 101 ? -4.032 -4.158 0.620 1.00 97.81 101 LEU A C 1
ATOM 801 O O . LEU A 1 101 ? -3.806 -3.770 -0.524 1.00 97.81 101 LEU A O 1
ATOM 805 N N . GLY A 1 102 ? -3.951 -5.442 0.975 1.00 96.94 102 GLY A N 1
ATOM 806 C CA . GLY A 1 102 ? -3.657 -6.508 0.025 1.00 96.94 102 GLY A CA 1
ATOM 807 C C . GLY A 1 102 ? -4.689 -6.561 -1.092 1.00 96.94 102 GLY A C 1
ATOM 808 O O . GLY A 1 102 ? -4.311 -6.457 -2.250 1.00 96.94 102 GLY A O 1
ATOM 809 N N . ASN A 1 103 ? -5.976 -6.645 -0.755 1.00 96.88 103 ASN A N 1
ATOM 810 C CA . ASN A 1 103 ? -7.059 -6.678 -1.740 1.00 96.88 103 ASN A CA 1
ATOM 811 C C . ASN A 1 103 ? -6.959 -5.510 -2.728 1.00 96.88 103 ASN A C 1
ATOM 813 O O . ASN A 1 103 ? -6.950 -5.735 -3.931 1.00 96.88 103 ASN A O 1
ATOM 817 N N . TYR A 1 104 ? -6.769 -4.287 -2.225 1.00 96.75 104 TYR A N 1
ATOM 818 C CA . TYR A 1 104 ? -6.583 -3.119 -3.084 1.00 96.75 104 TYR A CA 1
ATOM 819 C C . TYR A 1 104 ? -5.359 -3.244 -4.001 1.00 96.75 104 TYR A C 1
ATOM 821 O O . TYR A 1 104 ? -5.423 -2.847 -5.159 1.00 96.75 104 TYR A O 1
ATOM 829 N N . ILE A 1 105 ? -4.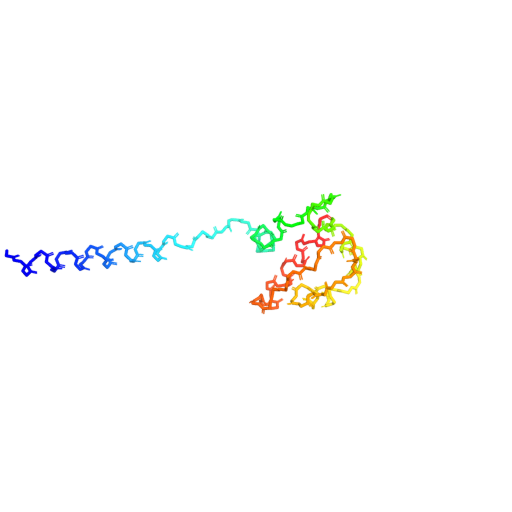230 -3.760 -3.503 1.00 95.94 105 ILE A N 1
ATOM 830 C CA . ILE A 1 105 ? -3.012 -3.902 -4.307 1.00 95.94 105 ILE A CA 1
ATOM 831 C C . ILE A 1 105 ? -3.166 -4.983 -5.385 1.00 95.94 105 ILE A C 1
ATOM 833 O O . ILE A 1 105 ? -2.753 -4.757 -6.515 1.00 95.94 105 ILE A O 1
ATOM 837 N N . PHE A 1 106 ? -3.741 -6.141 -5.065 1.00 95.69 106 PHE A N 1
ATOM 838 C CA . PHE A 1 106 ? -3.897 -7.238 -6.029 1.00 95.69 106 PHE A CA 1
ATOM 839 C C . PHE A 1 106 ? -4.972 -6.968 -7.100 1.00 95.69 106 PHE A C 1
ATOM 841 O O . PHE A 1 106 ? -5.083 -7.740 -8.048 1.00 95.69 106 PHE A O 1
ATOM 848 N N . GLU A 1 107 ? -5.733 -5.878 -6.973 1.00 93.38 107 GLU A N 1
ATOM 849 C CA . GLU A 1 107 ? -6.689 -5.385 -7.974 1.00 93.38 107 GLU A CA 1
ATOM 850 C C . GLU A 1 107 ? -6.086 -4.371 -8.972 1.00 93.38 107 GLU A C 1
ATOM 852 O O . GLU A 1 107 ? -6.804 -3.904 -9.858 1.00 93.38 107 GLU A O 1
ATOM 857 N N . GLN A 1 108 ? -4.802 -4.008 -8.829 1.00 87.56 108 GLN A N 1
ATOM 858 C CA . GLN A 1 108 ? -4.124 -3.010 -9.678 1.00 87.56 108 GLN A CA 1
ATOM 859 C C . GLN A 1 108 ? -3.608 -3.553 -11.011 1.00 87.56 108 GLN A C 1
ATOM 861 O O . GLN A 1 108 ? -3.258 -4.752 -11.083 1.00 87.56 108 GLN A O 1
#